Protein AF-A0A8T5N5U5-F1 (afdb_monomer_lite)

Foldseek 3Di:
DVPLQDWDDPVVCVVVVNPRGGDPPHDDPVPDDDDD

pLDDT: mean 88.55, std 7.96, range [62.06, 96.5]

Sequence (36 aa):
ATNSNRRVPAWVIQRTNRKFMRHPKQRQWRKSRLKL

Structure (mmCIF, N/CA/C/O backbone):
data_AF-A0A8T5N5U5-F1
#
_entry.id   AF-A0A8T5N5U5-F1
#
loop_
_atom_site.group_PDB
_atom_site.id
_atom_site.type_symbol
_atom_site.label_atom_id
_atom_site.label_alt_id
_atom_site.label_comp_id
_atom_site.label_asym_id
_atom_site.label_entity_id
_atom_site.label_seq_id
_atom_site.pdbx_PDB_ins_code
_atom_site.Cartn_x
_atom_site.Cartn_y
_atom_site.Cartn_z
_atom_site.occupancy
_atom_site.B_iso_or_equiv
_atom_site.auth_seq_id
_atom_site.auth_comp_id
_atom_site.auth_asym_id
_atom_site.auth_atom_id
_atom_site.pdbx_PDB_model_num
ATOM 1 N N . ALA A 1 1 ? 4.763 -14.422 -8.349 1.00 62.06 1 ALA A N 1
ATOM 2 C CA . ALA A 1 1 ? 4.521 -12.966 -8.182 1.00 62.06 1 ALA A CA 1
ATOM 3 C C . ALA A 1 1 ? 3.062 -12.620 -7.842 1.00 62.06 1 ALA A C 1
ATOM 5 O O . ALA A 1 1 ? 2.829 -11.705 -7.061 1.00 62.06 1 ALA A O 1
ATOM 6 N N . THR A 1 2 ? 2.076 -13.341 -8.385 1.00 69.25 2 THR A N 1
ATOM 7 C CA . THR A 1 2 ? 0.639 -13.027 -8.251 1.00 69.25 2 THR A CA 1
ATOM 8 C C . THR A 1 2 ? 0.101 -13.158 -6.821 1.00 69.25 2 THR A C 1
ATOM 10 O O . THR A 1 2 ? -0.785 -12.409 -6.423 1.00 69.25 2 THR A O 1
ATOM 13 N N . ASN A 1 3 ? 0.670 -14.063 -6.015 1.00 76.12 3 ASN A N 1
ATOM 14 C CA . ASN A 1 3 ? 0.132 -14.365 -4.688 1.00 76.12 3 ASN A CA 1
ATOM 15 C C . ASN A 1 3 ? 0.417 -13.304 -3.609 1.00 76.12 3 ASN A C 1
ATOM 17 O O . ASN A 1 3 ? -0.347 -13.184 -2.653 1.00 76.12 3 ASN A O 1
ATOM 21 N N . SER A 1 4 ? 1.469 -12.501 -3.770 1.00 81.69 4 SER A N 1
ATOM 22 C CA . SER A 1 4 ? 1.865 -11.468 -2.804 1.00 81.69 4 SER A CA 1
ATOM 23 C C . SER A 1 4 ? 1.400 -10.056 -3.179 1.00 81.69 4 SER A C 1
ATOM 25 O O . SER A 1 4 ? 1.438 -9.157 -2.341 1.00 81.69 4 SER A O 1
ATOM 27 N N . ASN A 1 5 ? 0.923 -9.8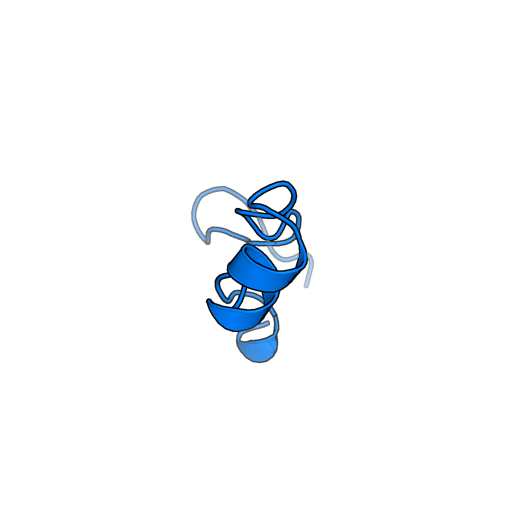36 -4.410 1.00 88.81 5 ASN A N 1
ATOM 28 C CA . ASN A 1 5 ? 0.509 -8.515 -4.893 1.00 88.81 5 ASN A CA 1
ATOM 29 C C . ASN A 1 5 ? -0.970 -8.204 -4.602 1.00 88.81 5 ASN A C 1
ATOM 31 O O . ASN A 1 5 ? -1.735 -7.864 -5.502 1.00 88.81 5 ASN A O 1
ATOM 35 N N . ARG A 1 6 ? -1.395 -8.369 -3.346 1.00 89.12 6 ARG A N 1
ATOM 36 C CA . ARG A 1 6 ? -2.791 -8.185 -2.915 1.00 89.12 6 ARG A CA 1
ATOM 37 C C . ARG A 1 6 ? -2.906 -7.061 -1.891 1.00 89.12 6 ARG A C 1
ATOM 39 O O . ARG A 1 6 ? -1.907 -6.586 -1.350 1.00 89.12 6 ARG A O 1
ATOM 46 N N . ARG A 1 7 ? -4.119 -6.551 -1.680 1.00 90.62 7 ARG A N 1
ATOM 47 C CA . ARG A 1 7 ? -4.392 -5.543 -0.643 1.00 90.62 7 ARG A CA 1
ATOM 48 C C . ARG A 1 7 ? -4.423 -6.203 0.736 1.00 90.62 7 ARG A C 1
ATOM 50 O O . ARG A 1 7 ? -4.673 -7.399 0.845 1.00 90.62 7 ARG A O 1
ATOM 57 N N . VAL A 1 8 ? -4.167 -5.408 1.774 1.00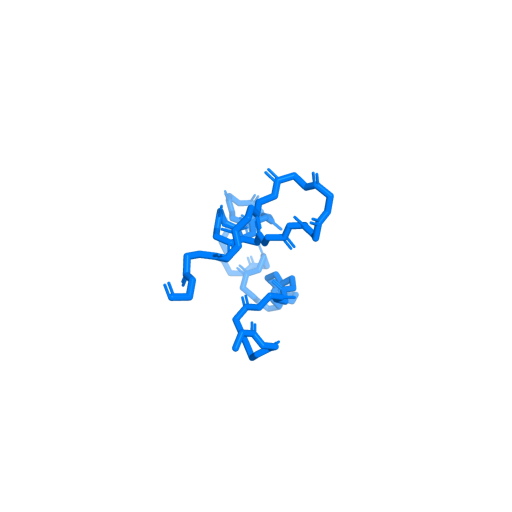 92.81 8 VAL A N 1
ATOM 58 C CA . VAL A 1 8 ? -4.334 -5.836 3.166 1.00 92.81 8 VAL A CA 1
ATOM 59 C C . VAL A 1 8 ? -5.803 -6.231 3.394 1.00 92.81 8 VAL A C 1
ATOM 61 O O . VAL A 1 8 ? -6.685 -5.445 3.035 1.00 92.81 8 VAL A O 1
ATOM 64 N N . PRO A 1 9 ? -6.090 -7.417 3.960 1.00 94.81 9 PRO A N 1
ATOM 65 C CA . PRO A 1 9 ? -7.454 -7.836 4.268 1.00 94.81 9 PRO A CA 1
ATOM 66 C C . PRO A 1 9 ? -8.161 -6.892 5.248 1.00 94.81 9 PRO A C 1
ATOM 68 O O . PR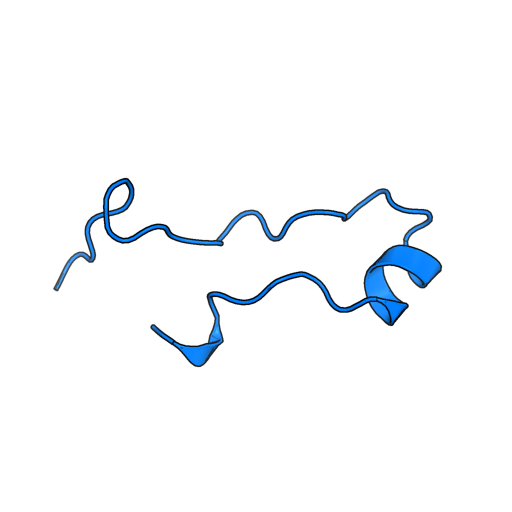O A 1 9 ? -7.537 -6.340 6.155 1.00 94.81 9 PRO A O 1
ATOM 71 N N . ALA A 1 10 ? -9.483 -6.765 5.115 1.00 94.25 10 ALA A N 1
ATOM 72 C CA . ALA A 1 10 ? -10.288 -5.866 5.945 1.00 94.25 10 ALA A CA 1
ATOM 73 C C . ALA A 1 10 ? -10.156 -6.159 7.450 1.00 94.25 10 ALA A C 1
ATOM 75 O O . ALA A 1 10 ? -10.017 -5.234 8.249 1.00 94.25 10 ALA A O 1
ATOM 76 N N . TRP A 1 11 ? -10.103 -7.437 7.833 1.00 96.00 11 TRP A N 1
ATOM 77 C CA . TRP A 1 11 ? -9.957 -7.836 9.234 1.00 96.00 11 TRP A CA 1
ATOM 78 C C . TRP A 1 11 ? -8.622 -7.377 9.843 1.00 96.00 11 TRP A C 1
ATOM 80 O O . TRP A 1 11 ? -8.571 -7.033 11.019 1.00 96.00 11 TRP A O 1
ATOM 90 N N . VAL A 1 12 ? -7.542 -7.304 9.053 1.00 95.00 12 VAL A N 1
ATOM 91 C CA . VAL A 1 12 ? -6.240 -6.795 9.521 1.00 95.00 12 VAL A CA 1
ATOM 92 C C . VAL A 1 12 ? -6.317 -5.287 9.755 1.00 95.00 12 VAL A C 1
ATOM 94 O O . VAL A 1 12 ? -5.790 -4.783 10.744 1.00 95.00 12 VAL A O 1
ATOM 97 N N . ILE A 1 13 ? -7.006 -4.560 8.872 1.00 96.00 13 ILE A N 1
ATOM 98 C CA . ILE A 1 13 ? -7.200 -3.108 8.996 1.00 96.00 13 ILE A CA 1
ATOM 99 C C . ILE A 1 13 ? -7.986 -2.785 10.272 1.00 96.00 13 ILE A C 1
ATOM 101 O O . ILE A 1 13 ? -7.618 -1.858 10.992 1.00 96.00 13 ILE A O 1
ATOM 105 N N . GLN A 1 14 ? -9.026 -3.570 10.571 1.00 95.88 14 GLN A N 1
ATOM 106 C CA . GLN A 1 14 ? -9.809 -3.433 11.801 1.00 95.88 14 GLN A CA 1
ATOM 107 C C . GLN A 1 14 ? -8.956 -3.727 13.042 1.00 95.88 14 GLN A C 1
ATOM 109 O O . GLN A 1 14 ? -8.877 -2.888 13.932 1.00 95.88 14 GLN A O 1
ATOM 114 N N . ARG A 1 15 ? -8.225 -4.853 13.065 1.00 96.50 15 ARG A N 1
ATOM 115 C CA . ARG A 1 15 ? -7.353 -5.225 14.198 1.00 96.50 15 ARG A CA 1
ATOM 116 C C . ARG A 1 15 ? -6.229 -4.223 14.461 1.00 96.50 15 ARG A C 1
ATOM 118 O O . ARG A 1 15 ? -5.807 -4.057 15.597 1.00 96.50 15 ARG A O 1
ATOM 125 N N . THR A 1 16 ? -5.727 -3.569 13.415 1.00 96.06 16 THR A N 1
ATOM 126 C CA . THR A 1 16 ? -4.613 -2.613 13.523 1.00 96.06 16 THR A CA 1
ATOM 127 C C . THR A 1 16 ? -5.068 -1.165 13.690 1.00 96.06 16 THR A C 1
ATOM 129 O O . THR A 1 16 ? -4.229 -0.270 13.595 1.00 96.06 16 THR A O 1
ATOM 132 N N . ASN A 1 17 ? -6.362 -0.895 13.916 1.00 96.12 17 ASN A N 1
ATOM 133 C CA . ASN A 1 17 ? -6.907 0.468 13.980 1.00 96.12 17 ASN A CA 1
ATOM 134 C C . ASN A 1 17 ? -6.451 1.328 12.793 1.00 96.12 17 ASN A C 1
ATOM 136 O O . ASN A 1 17 ? -6.050 2.480 12.945 1.00 96.12 17 ASN A O 1
ATOM 140 N N . ARG A 1 18 ? -6.460 0.736 11.592 1.00 93.44 18 ARG A N 1
ATOM 141 C CA . ARG A 1 18 ? -6.050 1.380 10.335 1.00 93.44 18 ARG A CA 1
ATOM 142 C C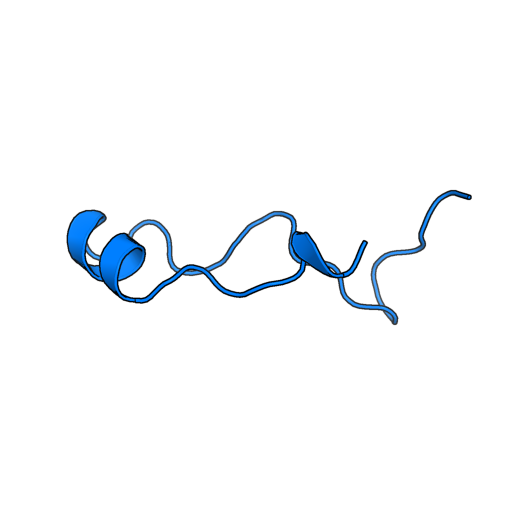 . ARG A 1 18 ? -4.579 1.824 10.278 1.00 93.44 18 ARG A C 1
ATOM 144 O O . ARG A 1 18 ? -4.202 2.491 9.320 1.00 93.44 18 ARG A O 1
ATOM 151 N N . LYS A 1 19 ? -3.719 1.407 11.215 1.00 95.12 19 LYS A N 1
ATOM 152 C CA . LYS A 1 19 ? -2.269 1.681 11.160 1.00 95.12 19 LYS A CA 1
ATOM 153 C C . LYS A 1 19 ? -1.586 0.992 9.973 1.00 95.12 19 LYS A C 1
ATOM 155 O O . LYS A 1 19 ? -0.582 1.483 9.470 1.00 95.12 19 LYS A O 1
ATOM 160 N N . PHE A 1 20 ? -2.145 -0.120 9.488 1.00 93.31 20 PHE A N 1
ATOM 161 C CA . PHE A 1 20 ? -1.627 -0.862 8.339 1.00 93.31 20 PHE A CA 1
ATOM 162 C C . PHE A 1 20 ? -2.664 -0.944 7.207 1.00 93.31 20 PHE A C 1
ATOM 164 O O . PHE A 1 20 ? -3.347 -1.949 7.027 1.00 93.31 20 PHE A O 1
ATOM 171 N N . MET A 1 21 ? -2.810 0.141 6.439 1.00 92.69 21 MET A N 1
ATOM 172 C CA . MET A 1 21 ? -3.784 0.213 5.334 1.00 92.69 21 MET A CA 1
ATOM 173 C C . MET A 1 21 ? -3.276 -0.343 3.997 1.00 92.69 21 MET A C 1
ATOM 175 O O . MET A 1 21 ? -4.068 -0.843 3.192 1.00 92.69 21 MET A O 1
ATOM 179 N N . ARG A 1 22 ? -1.973 -0.220 3.719 1.00 91.50 22 ARG A N 1
ATOM 180 C CA . ARG A 1 22 ? -1.380 -0.592 2.430 1.00 91.50 22 ARG A CA 1
ATOM 181 C C . ARG A 1 22 ? -0.217 -1.542 2.640 1.00 91.50 22 ARG A C 1
ATOM 183 O O . ARG A 1 22 ? 0.660 -1.290 3.456 1.00 91.50 22 ARG A O 1
ATOM 190 N N . HIS A 1 23 ? -0.195 -2.609 1.848 1.00 91.50 23 HIS A N 1
ATOM 191 C CA . HIS A 1 23 ? 0.900 -3.561 1.883 1.00 91.50 23 HIS A CA 1
ATOM 192 C C . HIS A 1 23 ? 2.143 -2.925 1.230 1.00 91.50 23 HIS A C 1
ATOM 194 O O . HIS A 1 23 ? 2.08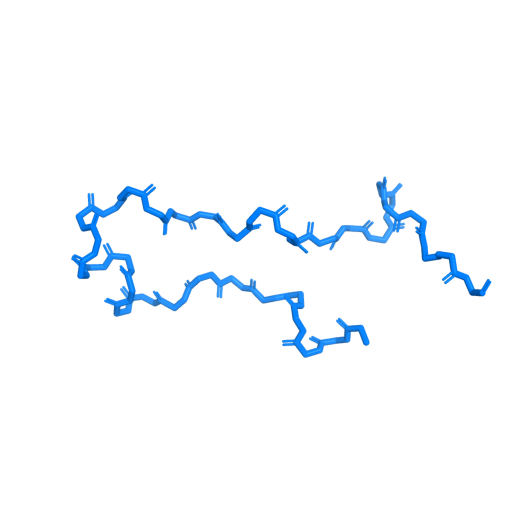9 -2.605 0.039 1.00 91.50 23 HIS A O 1
ATOM 200 N N . PRO A 1 24 ? 3.265 -2.749 1.953 1.00 90.69 24 PRO A N 1
ATOM 201 C CA . PRO A 1 24 ? 4.423 -2.000 1.458 1.00 90.69 24 PRO A CA 1
ATOM 202 C C . PRO A 1 24 ? 5.112 -2.688 0.275 1.00 90.69 24 PRO A C 1
ATOM 204 O O . PRO A 1 24 ? 5.729 -2.030 -0.552 1.00 90.69 24 PRO A O 1
ATOM 207 N N . LYS A 1 25 ? 4.961 -4.013 0.147 1.00 90.06 25 LYS A N 1
ATOM 208 C CA . LYS A 1 25 ? 5.533 -4.798 -0.960 1.00 90.06 25 LYS A CA 1
ATOM 209 C C . LYS A 1 25 ? 4.565 -5.006 -2.134 1.00 90.06 25 LYS A C 1
ATOM 211 O O . LYS A 1 25 ? 4.783 -5.905 -2.942 1.00 90.06 25 LYS A O 1
ATOM 216 N N . GLN A 1 26 ? 3.480 -4.229 -2.223 1.00 90.06 26 GLN A N 1
ATOM 217 C CA . GLN A 1 26 ? 2.671 -4.203 -3.446 1.00 90.06 26 GLN A CA 1
ATOM 218 C C . GLN A 1 26 ? 3.511 -3.683 -4.611 1.00 90.06 26 GLN A C 1
ATOM 220 O O . GLN A 1 26 ? 4.181 -2.658 -4.502 1.00 90.06 26 GLN A O 1
ATOM 225 N N . ARG A 1 27 ? 3.444 -4.376 -5.744 1.00 89.31 27 ARG A N 1
ATOM 226 C CA . ARG A 1 27 ? 4.179 -4.038 -6.962 1.00 89.31 27 ARG A CA 1
ATOM 227 C C . ARG A 1 27 ? 3.215 -3.618 -8.053 1.00 89.31 27 ARG A C 1
ATOM 229 O O . ARG A 1 27 ? 2.140 -4.190 -8.221 1.00 89.31 27 ARG A O 1
ATOM 236 N N . GLN A 1 28 ? 3.631 -2.638 -8.841 1.00 89.94 28 GLN A N 1
ATOM 237 C CA . GLN A 1 28 ? 2.931 -2.265 -10.064 1.00 89.94 28 GLN A CA 1
ATOM 238 C C . GLN A 1 28 ? 3.814 -2.586 -11.259 1.00 89.94 28 GLN A C 1
ATOM 240 O O . GLN A 1 28 ? 5.000 -2.271 -11.253 1.00 89.94 28 GLN A O 1
ATOM 245 N N . TRP A 1 29 ? 3.224 -3.179 -12.293 1.00 87.50 29 TRP A N 1
ATOM 246 C CA . TRP A 1 29 ? 3.935 -3.607 -13.497 1.00 87.50 29 TRP A CA 1
ATOM 247 C C . TRP A 1 29 ? 4.651 -2.447 -14.211 1.00 87.50 29 TRP A C 1
ATOM 249 O O . TRP A 1 29 ? 5.753 -2.638 -14.709 1.00 87.50 29 TRP A O 1
ATOM 259 N N . ARG A 1 30 ? 4.086 -1.228 -14.169 1.00 88.38 30 ARG A N 1
ATOM 260 C CA . ARG A 1 30 ? 4.724 -0.013 -14.718 1.00 88.38 30 ARG A CA 1
ATOM 261 C C . ARG A 1 30 ? 5.855 0.548 -13.856 1.00 88.38 30 ARG A C 1
ATOM 263 O O . ARG A 1 30 ? 6.710 1.247 -14.377 1.00 88.38 30 ARG A O 1
ATOM 270 N N . LYS A 1 31 ? 5.845 0.304 -12.540 1.00 88.62 31 LYS A N 1
ATOM 271 C CA . LYS A 1 31 ? 6.744 0.986 -11.586 1.00 88.62 31 LYS A CA 1
ATOM 272 C C . LYS A 1 31 ? 7.835 0.083 -11.010 1.00 88.62 31 LYS A C 1
ATOM 274 O O . LYS A 1 31 ? 8.841 0.583 -10.526 1.00 88.62 31 LYS A O 1
ATOM 279 N N . SER A 1 32 ? 7.647 -1.236 -11.019 1.00 85.62 32 SER A N 1
ATOM 280 C CA . SER A 1 32 ? 8.501 -2.180 -10.291 1.00 85.62 32 SER A CA 1
ATOM 281 C C . SER A 1 32 ? 8.931 -3.346 -11.183 1.00 85.62 32 SER A C 1
ATOM 283 O O . SER A 1 32 ? 8.243 -4.369 -11.252 1.00 85.62 32 SER A O 1
ATOM 285 N N . ARG A 1 33 ? 10.102 -3.229 -11.823 1.00 84.00 33 ARG A N 1
ATOM 286 C CA . ARG A 1 33 ? 10.665 -4.286 -12.683 1.00 84.00 33 ARG A CA 1
ATOM 287 C C . ARG A 1 33 ? 10.967 -5.556 -11.884 1.00 84.00 33 ARG A C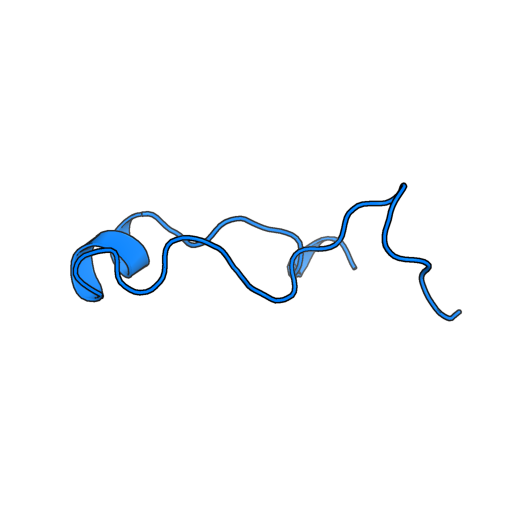 1
ATOM 289 O O . ARG A 1 33 ? 11.541 -5.500 -10.794 1.00 84.00 33 ARG A O 1
ATOM 296 N N . LEU A 1 34 ? 10.498 -6.704 -12.371 1.00 83.81 34 LEU A N 1
ATOM 297 C CA . LEU A 1 34 ? 10.882 -8.014 -11.842 1.00 83.81 34 LEU A CA 1
ATOM 298 C C . LEU A 1 34 ? 12.317 -8.257 -12.291 1.00 83.81 34 LEU A C 1
ATOM 300 O O . LEU A 1 34 ? 12.598 -8.171 -13.479 1.00 83.81 34 LEU A O 1
ATOM 304 N N . LYS A 1 35 ? 13.222 -8.468 -11.333 1.00 76.56 35 LYS A N 1
ATOM 305 C CA . LYS A 1 35 ? 14.504 -9.084 -11.654 1.00 76.56 35 LYS A CA 1
ATOM 306 C C . LYS A 1 35 ? 14.170 -10.549 -11.916 1.00 76.56 35 LYS A C 1
ATOM 308 O O . LYS A 1 35 ? 13.661 -11.204 -11.005 1.00 76.56 35 LYS A O 1
ATOM 313 N N . LEU A 1 36 ? 14.273 -10.942 -13.179 1.00 74.69 36 LEU A N 1
ATOM 314 C CA . LEU A 1 36 ? 14.310 -12.340 -13.588 1.00 74.69 36 LEU A CA 1
ATOM 315 C C . LEU A 1 36 ? 15.720 -12.861 -13.329 1.00 74.69 36 LEU A C 1
ATOM 317 O O . LEU A 1 36 ? 16.660 -12.053 -13.517 1.00 74.69 36 LEU A O 1
#

Secondary structure (DSSP, 8-state):
-TTT--PPPHHHHHHTTTS--S-TT---TTT-----

Radius of gyration: 12.07 Å; chains: 1; bounding box: 25×16×29 Å